Protein AF-A0A650CDD5-F1 (afdb_monomer_lite)

Secondary structure (DSSP, 8-state):
---HHHHHHHHHHHHHHTGGGSEEE-S-EEEEETTEEEEESS--EEEEEEETTEEEEEEEESS-S-TTSPPPPP--------

Radius of gyration: 13.81 Å; chains: 1; bounding box: 27×29×37 Å

pLDDT: mean 89.76, std 10.24, range [51.56, 97.81]

Organism: Sulfurisphaera ohwakuensis (NCBI:txid69656)

Sequence (82 aa):
MIDISELKRKVYEYNSKIRGYGVYLKPYHIVYKNGKKYIYIGRYWYKLERKNGKQKWIYLGKEKPLPNLPDPPELPEVSKND

Foldseek 3Di:
DDDLVVLLVLQVVLCVVCVVVQKGFDQWDWDADPNWIFIAGSQWMWGWDADPNDTDTHTDGRDDNDPPRDDRDDDPRDTDTD

Structure (mmCIF, N/CA/C/O backbone):
data_AF-A0A650CDD5-F1
#
_entry.id   AF-A0A650CDD5-F1
#
loop_
_atom_site.group_PDB
_atom_site.id
_atom_site.type_symbol
_atom_site.label_atom_id
_atom_site.label_alt_id
_atom_site.label_comp_id
_atom_site.label_asym_id
_atom_site.label_entity_id
_atom_site.label_seq_id
_atom_site.pdbx_PDB_ins_code
_atom_site.Cartn_x
_atom_site.Cartn_y
_atom_site.Cartn_z
_atom_site.occupancy
_atom_site.B_iso_or_equiv
_atom_site.auth_seq_id
_atom_site.auth_comp_id
_atom_site.auth_asym_id
_atom_site.auth_atom_id
_atom_site.pdbx_PDB_model_num
ATOM 1 N N . MET A 1 1 ? 7.503 16.009 12.082 1.00 61.50 1 MET A N 1
ATOM 2 C CA . MET A 1 1 ? 6.159 15.500 11.722 1.00 61.50 1 MET A CA 1
ATOM 3 C C . MET A 1 1 ? 6.321 14.517 10.579 1.00 61.50 1 MET A C 1
ATOM 5 O O . MET A 1 1 ? 7.062 14.830 9.661 1.00 61.50 1 MET A O 1
ATOM 9 N N . ILE A 1 2 ? 5.698 13.339 10.642 1.00 72.06 2 ILE A N 1
ATOM 10 C CA . ILE A 1 2 ? 5.726 12.383 9.526 1.00 72.06 2 ILE A CA 1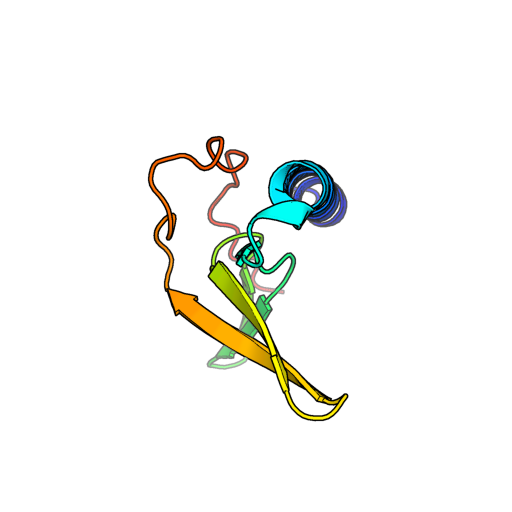
ATOM 11 C C . ILE A 1 2 ? 4.697 12.833 8.483 1.00 72.06 2 ILE A C 1
ATOM 13 O O . ILE A 1 2 ? 3.512 12.930 8.808 1.00 72.06 2 ILE A O 1
ATOM 17 N N . ASP A 1 3 ? 5.134 13.099 7.252 1.00 85.62 3 ASP A N 1
ATOM 18 C CA . ASP A 1 3 ? 4.240 13.459 6.151 1.00 85.62 3 ASP A CA 1
ATOM 19 C C . ASP A 1 3 ? 3.645 12.203 5.493 1.00 85.62 3 ASP A C 1
ATOM 21 O O . ASP A 1 3 ? 4.310 11.445 4.784 1.00 85.62 3 ASP A O 1
ATOM 25 N N . ILE A 1 4 ? 2.348 11.986 5.718 1.00 85.88 4 ILE A N 1
ATOM 26 C CA . ILE A 1 4 ? 1.585 10.873 5.137 1.00 85.88 4 ILE A CA 1
ATOM 27 C C . ILE A 1 4 ? 1.607 10.917 3.602 1.00 85.88 4 ILE A C 1
ATOM 29 O O . ILE A 1 4 ? 1.582 9.863 2.960 1.00 85.88 4 ILE A O 1
ATOM 33 N N . SER A 1 5 ? 1.632 12.107 3.003 1.00 88.62 5 SER A N 1
ATOM 34 C CA . SER A 1 5 ? 1.637 12.279 1.549 1.00 88.62 5 SER A CA 1
ATOM 35 C C . SER A 1 5 ? 2.950 11.788 0.949 1.00 88.62 5 SER A C 1
ATOM 37 O O . SER A 1 5 ? 2.938 11.062 -0.047 1.00 88.62 5 SER A O 1
ATOM 39 N N . GLU A 1 6 ? 4.072 12.087 1.602 1.00 91.00 6 GLU A N 1
ATOM 40 C CA . GLU A 1 6 ? 5.386 11.593 1.195 1.00 91.00 6 GLU A CA 1
ATOM 41 C C . GLU A 1 6 ? 5.478 10.063 1.307 1.00 91.00 6 GLU A C 1
ATOM 43 O O . GLU A 1 6 ? 5.949 9.396 0.382 1.00 91.00 6 GLU A O 1
ATOM 48 N N . LEU A 1 7 ? 4.963 9.477 2.394 1.00 91.31 7 LEU A N 1
ATOM 49 C CA . LEU A 1 7 ? 4.941 8.019 2.555 1.00 91.31 7 LEU A CA 1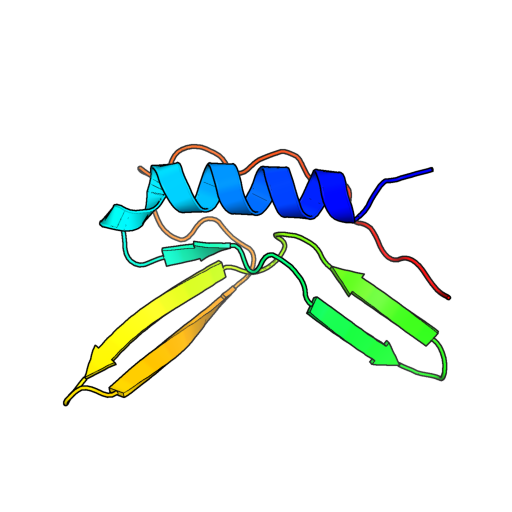
ATOM 50 C C . LEU A 1 7 ? 4.076 7.336 1.486 1.00 91.31 7 LEU A C 1
ATOM 52 O O . LEU A 1 7 ? 4.476 6.318 0.920 1.00 91.31 7 LEU A O 1
ATOM 56 N N . LYS A 1 8 ? 2.912 7.910 1.155 1.00 92.12 8 LYS A N 1
ATOM 57 C CA . LYS A 1 8 ? 2.076 7.427 0.045 1.00 92.12 8 LYS A CA 1
ATOM 58 C C . LYS A 1 8 ? 2.826 7.490 -1.282 1.00 92.12 8 LYS A C 1
ATOM 60 O O . LYS A 1 8 ? 2.783 6.516 -2.031 1.00 92.12 8 LYS A O 1
ATOM 65 N N . ARG A 1 9 ? 3.526 8.597 -1.563 1.00 94.62 9 ARG A N 1
ATOM 66 C CA . ARG A 1 9 ? 4.336 8.758 -2.781 1.00 94.62 9 ARG A CA 1
ATOM 67 C C . ARG A 1 9 ? 5.378 7.645 -2.899 1.00 94.62 9 ARG A C 1
ATOM 69 O O . ARG A 1 9 ? 5.426 6.992 -3.937 1.00 94.62 9 ARG A O 1
ATOM 76 N N . LYS A 1 10 ? 6.121 7.354 -1.825 1.00 95.31 10 LYS A N 1
ATOM 77 C CA . LYS A 1 10 ? 7.098 6.248 -1.784 1.00 95.31 10 LYS A CA 1
ATOM 78 C C . LYS A 1 10 ? 6.457 4.897 -2.120 1.00 95.31 10 LYS A C 1
ATOM 80 O O . LYS A 1 10 ? 7.008 4.135 -2.913 1.00 95.31 10 LYS A O 1
ATOM 85 N N . VAL A 1 11 ? 5.265 4.614 -1.582 1.00 95.88 11 VAL A N 1
ATOM 86 C CA . VAL A 1 11 ? 4.530 3.378 -1.911 1.00 95.88 11 VAL A CA 1
ATOM 87 C C . VAL A 1 11 ? 4.092 3.347 -3.379 1.00 95.88 11 VAL A C 1
ATOM 89 O O . VAL A 1 11 ? 4.202 2.303 -4.018 1.00 95.88 11 VAL A O 1
ATOM 92 N N . TYR A 1 12 ? 3.621 4.460 -3.946 1.00 96.38 12 TYR A N 1
ATOM 93 C CA . TYR A 1 12 ? 3.232 4.517 -5.360 1.00 96.38 12 TYR A CA 1
ATOM 94 C C . TYR A 1 12 ? 4.418 4.345 -6.313 1.00 96.38 12 TYR A C 1
ATOM 96 O O . TYR A 1 12 ? 4.307 3.622 -7.306 1.00 96.38 12 TYR A O 1
ATOM 104 N N . GLU A 1 13 ? 5.557 4.960 -6.002 1.00 96.94 13 GLU A N 1
ATOM 105 C CA . GLU A 1 13 ? 6.795 4.795 -6.767 1.00 96.94 13 GLU A CA 1
ATOM 106 C C . GLU A 1 13 ? 7.269 3.346 -6.737 1.00 96.94 13 GLU A C 1
ATOM 108 O O . GLU A 1 13 ? 7.581 2.769 -7.779 1.00 96.94 13 GLU A O 1
ATOM 113 N N . TYR A 1 14 ? 7.247 2.725 -5.559 1.00 97.12 14 TYR A N 1
ATOM 114 C CA . TYR A 1 14 ? 7.561 1.311 -5.414 1.00 97.12 14 TYR A CA 1
ATOM 115 C C . TYR A 1 14 ? 6.597 0.420 -6.214 1.00 97.12 14 TYR A C 1
ATOM 117 O O . TYR A 1 14 ? 7.035 -0.380 -7.039 1.00 97.12 14 TYR A O 1
ATOM 125 N N . ASN A 1 15 ? 5.283 0.612 -6.057 1.00 97.50 15 ASN A N 1
ATOM 126 C CA . ASN A 1 15 ? 4.255 -0.133 -6.791 1.00 97.50 15 ASN A CA 1
ATOM 127 C C . ASN A 1 15 ? 4.389 0.002 -8.315 1.00 97.50 15 ASN A C 1
ATOM 129 O O . ASN A 1 15 ? 4.077 -0.938 -9.047 1.00 97.50 15 ASN A O 1
ATOM 133 N N . SER A 1 16 ? 4.872 1.147 -8.802 1.00 96.94 16 SER A N 1
ATOM 134 C CA . SER A 1 16 ? 5.141 1.353 -10.227 1.00 96.94 16 SER A CA 1
ATOM 135 C C . SER A 1 16 ? 6.289 0.470 -10.721 1.00 96.94 16 SER A C 1
ATOM 137 O O . SER A 1 16 ? 6.174 -0.119 -11.795 1.00 96.94 16 SER A O 1
ATOM 139 N N . LYS A 1 17 ? 7.349 0.296 -9.916 1.00 96.94 17 LYS A N 1
ATOM 140 C CA . LYS A 1 17 ? 8.491 -0.585 -10.233 1.00 96.94 17 LYS A CA 1
ATOM 141 C C . LYS A 1 17 ? 8.097 -2.063 -10.280 1.00 96.94 17 LYS A C 1
ATOM 143 O O . LYS A 1 17 ? 8.665 -2.822 -11.057 1.00 96.94 17 LYS A O 1
ATOM 148 N N . ILE A 1 18 ? 7.111 -2.469 -9.479 1.00 96.31 18 ILE A N 1
ATOM 149 C CA . ILE A 1 18 ? 6.684 -3.873 -9.368 1.00 96.31 18 ILE A CA 1
ATOM 150 C C . ILE A 1 18 ? 5.391 -4.191 -10.130 1.00 96.31 18 ILE A C 1
ATOM 152 O O . ILE A 1 18 ? 4.821 -5.270 -9.971 1.00 96.31 18 ILE A O 1
ATOM 156 N N . ARG A 1 19 ? 4.914 -3.286 -10.995 1.00 94.19 19 ARG A N 1
ATOM 157 C CA . ARG A 1 19 ? 3.610 -3.414 -11.667 1.00 94.19 19 ARG A CA 1
ATOM 158 C C . ARG A 1 19 ? 3.430 -4.729 -12.436 1.00 94.19 19 ARG A C 1
ATOM 160 O O . ARG A 1 19 ? 2.303 -5.210 -12.512 1.00 94.19 19 ARG A O 1
ATOM 167 N N . GLY A 1 20 ? 4.507 -5.303 -12.973 1.00 93.88 20 GLY A N 1
ATOM 168 C CA . GLY A 1 20 ? 4.486 -6.568 -13.717 1.00 93.88 20 GLY A CA 1
ATOM 169 C C . GLY A 1 20 ? 4.271 -7.826 -12.866 1.00 93.88 20 GLY A C 1
ATOM 170 O O . GLY A 1 20 ? 3.913 -8.862 -13.411 1.00 93.88 20 GLY A O 1
ATOM 171 N N . TYR A 1 21 ? 4.431 -7.746 -11.542 1.00 95.88 21 TYR A N 1
ATOM 172 C CA . TYR A 1 21 ? 4.338 -8.905 -10.644 1.00 95.88 21 TYR A CA 1
ATOM 173 C C . TYR A 1 21 ? 2.905 -9.216 -10.189 1.00 95.88 21 TYR A C 1
ATOM 175 O O . TYR A 1 21 ? 2.663 -10.230 -9.538 1.00 95.88 21 TYR A O 1
ATOM 183 N N . GLY A 1 22 ? 1.942 -8.337 -10.487 1.00 95.81 22 GLY A N 1
ATOM 184 C CA . GLY A 1 22 ? 0.539 -8.522 -10.100 1.00 95.81 22 GLY A CA 1
ATOM 185 C C . GLY A 1 22 ? 0.279 -8.428 -8.591 1.00 95.81 22 GLY A C 1
ATOM 186 O O . GLY A 1 22 ? -0.817 -8.760 -8.140 1.00 95.81 22 GLY A O 1
ATOM 187 N N . VAL A 1 23 ? 1.253 -7.964 -7.809 1.00 97.38 23 VAL A N 1
ATOM 188 C CA . VAL A 1 23 ? 1.139 -7.728 -6.366 1.00 97.38 23 VAL A CA 1
ATOM 189 C C . VAL A 1 23 ? 1.579 -6.312 -6.030 1.00 97.38 23 VAL A C 1
ATOM 191 O O . VAL A 1 23 ? 2.415 -5.735 -6.720 1.00 97.38 23 VAL A O 1
ATOM 194 N N . TYR A 1 24 ? 0.976 -5.738 -4.994 1.00 97.62 24 TYR A N 1
ATOM 195 C CA . TYR A 1 24 ? 1.115 -4.325 -4.664 1.00 97.62 24 TYR A CA 1
ATOM 196 C C . TYR A 1 24 ? 1.022 -4.108 -3.155 1.00 97.62 24 TYR A C 1
ATOM 198 O O . TYR A 1 24 ? 0.241 -4.771 -2.465 1.00 97.62 24 TYR A O 1
ATOM 206 N N . LEU A 1 25 ? 1.766 -3.128 -2.650 1.00 96.31 25 LEU A N 1
ATOM 207 C CA . LEU A 1 25 ? 1.585 -2.606 -1.302 1.00 96.31 25 LEU A CA 1
ATOM 208 C C . LEU A 1 25 ? 0.361 -1.696 -1.244 1.00 96.31 25 LEU A C 1
ATOM 210 O O . LEU A 1 25 ? 0.190 -0.810 -2.083 1.00 96.31 25 LEU A O 1
ATOM 214 N N . LYS A 1 26 ? -0.470 -1.861 -0.213 1.00 94.00 26 LYS A N 1
ATOM 215 C CA . LYS A 1 26 ? -1.611 -0.984 0.054 1.00 94.00 26 LYS A CA 1
ATOM 216 C C . LYS A 1 26 ? -1.101 0.393 0.498 1.00 94.00 26 LYS A C 1
ATOM 218 O O . LYS A 1 26 ? -0.554 0.496 1.598 1.00 94.00 26 LYS A O 1
ATOM 223 N N . PRO A 1 27 ? -1.318 1.467 -0.284 1.00 91.31 27 PRO A N 1
ATOM 224 C CA . PRO A 1 27 ? -0.759 2.784 0.033 1.00 91.31 27 PRO A CA 1
ATOM 225 C C . PRO A 1 27 ? -1.341 3.408 1.299 1.00 91.31 27 PRO A C 1
ATOM 227 O O . PRO A 1 27 ? -0.722 4.280 1.895 1.00 91.31 27 PRO A O 1
ATOM 230 N N . TYR A 1 28 ? -2.550 3.011 1.698 1.00 89.75 28 TYR A N 1
ATOM 231 C CA . TYR A 1 28 ? -3.264 3.650 2.796 1.00 89.75 28 TYR A CA 1
ATOM 232 C C . TYR A 1 28 ? -4.341 2.732 3.379 1.00 89.75 28 TYR A C 1
ATOM 234 O O . TYR A 1 28 ? -5.148 2.159 2.642 1.00 89.7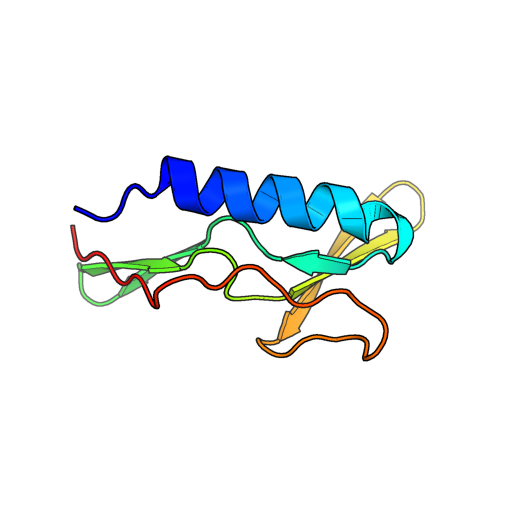5 28 TYR A O 1
ATOM 242 N N . HIS A 1 29 ? -4.384 2.599 4.703 1.00 90.69 29 HIS A N 1
ATOM 243 C CA . HIS A 1 29 ? -5.439 1.884 5.414 1.00 90.69 29 HIS A CA 1
ATOM 244 C C . HIS A 1 29 ? -5.790 2.598 6.718 1.00 90.69 29 HIS A C 1
ATOM 246 O O . HIS A 1 29 ? -4.947 2.698 7.605 1.00 90.69 29 HIS A O 1
ATOM 252 N N . ILE A 1 30 ? -7.035 3.069 6.830 1.00 89.88 30 ILE A N 1
ATOM 253 C CA . ILE A 1 30 ? -7.568 3.635 8.071 1.00 89.88 30 ILE A CA 1
ATOM 254 C C . ILE A 1 30 ? -8.303 2.543 8.845 1.00 89.88 30 ILE A C 1
ATOM 256 O O . ILE A 1 30 ? -9.099 1.808 8.259 1.00 89.88 30 ILE A O 1
ATOM 260 N N . VAL A 1 31 ? -8.072 2.486 10.152 1.00 90.00 31 VAL A N 1
ATOM 261 C CA . VAL A 1 31 ? -8.866 1.713 11.110 1.00 90.00 31 VAL A CA 1
ATOM 262 C C . VAL A 1 31 ? -9.413 2.664 12.169 1.00 90.00 31 VAL A C 1
ATOM 264 O O . VAL A 1 31 ? -8.687 3.525 12.658 1.00 90.00 31 VAL A O 1
ATOM 267 N N . TYR A 1 32 ? -10.681 2.491 12.536 1.00 89.38 32 TYR A N 1
ATOM 268 C CA . TYR A 1 32 ? -11.308 3.185 13.659 1.00 89.38 32 TYR A CA 1
ATOM 269 C C . TYR A 1 32 ? -11.510 2.182 14.793 1.00 89.38 32 TYR A C 1
ATOM 271 O O . TYR A 1 32 ? -12.151 1.151 14.594 1.00 89.38 32 TYR A O 1
ATOM 279 N N . LYS A 1 33 ? -10.941 2.447 15.971 1.00 88.06 33 LYS A N 1
ATOM 280 C CA . LYS A 1 33 ? -11.070 1.575 17.145 1.00 88.06 33 LYS A CA 1
ATOM 281 C C . LYS A 1 33 ? -11.135 2.413 18.416 1.00 88.06 33 LYS A C 1
ATOM 283 O O . LYS A 1 33 ? -10.242 3.213 18.665 1.00 88.06 33 LYS A O 1
ATOM 288 N N . ASN A 1 34 ? -12.172 2.205 19.228 1.00 90.38 34 ASN A N 1
ATOM 289 C CA . ASN A 1 34 ? -12.386 2.898 20.507 1.00 90.38 34 ASN A CA 1
ATOM 290 C C . ASN A 1 34 ? -12.295 4.433 20.387 1.00 90.38 34 ASN A C 1
ATOM 292 O O . ASN A 1 34 ? -11.590 5.076 21.159 1.00 90.38 34 ASN A O 1
ATOM 296 N N . GLY A 1 35 ? -12.932 5.006 19.359 1.00 88.62 35 GLY A N 1
ATOM 297 C CA . GLY A 1 35 ? -12.884 6.447 19.081 1.00 88.62 35 GLY A CA 1
ATOM 298 C C . GLY A 1 35 ? -11.547 6.958 18.532 1.00 88.62 35 GLY A C 1
ATOM 299 O O . GLY A 1 35 ? -11.450 8.129 18.194 1.00 88.62 35 GLY A O 1
ATOM 300 N N . LYS A 1 36 ? -10.531 6.096 18.396 1.00 87.00 36 LYS A N 1
ATOM 301 C CA . LYS A 1 36 ? -9.220 6.442 17.840 1.00 87.00 36 LYS A CA 1
ATOM 302 C C . LYS A 1 36 ? -9.119 6.036 16.378 1.00 87.00 36 LYS A C 1
ATOM 304 O O . LYS A 1 36 ? -9.613 4.980 15.969 1.00 87.00 36 LYS A O 1
ATOM 309 N N . LYS A 1 37 ? -8.431 6.863 15.602 1.00 86.44 37 LYS A N 1
ATOM 310 C CA . LYS A 1 37 ? -8.084 6.609 14.203 1.00 86.44 37 LYS A CA 1
ATOM 311 C C . LYS A 1 37 ? -6.660 6.065 14.119 1.00 86.44 37 LYS A C 1
ATOM 313 O O . LYS A 1 37 ? -5.772 6.568 14.786 1.00 86.44 37 LYS A O 1
ATOM 318 N N . TYR A 1 38 ? -6.439 5.055 13.287 1.00 85.31 38 TYR A N 1
ATOM 319 C CA . TYR A 1 38 ? -5.128 4.469 13.014 1.00 85.31 38 TYR A CA 1
ATOM 320 C C . TYR A 1 38 ? -4.896 4.477 11.510 1.00 85.31 38 TYR A C 1
ATOM 322 O O . TYR A 1 38 ? -5.778 4.078 10.753 1.00 85.31 38 TYR A O 1
ATOM 330 N N . ILE A 1 39 ? -3.721 4.917 11.068 1.00 87.25 39 ILE A N 1
ATOM 331 C CA . ILE A 1 39 ? -3.386 5.044 9.648 1.00 87.25 39 ILE A CA 1
ATOM 332 C C . ILE A 1 39 ? -2.158 4.202 9.339 1.00 87.25 39 ILE A C 1
ATOM 334 O O . ILE A 1 39 ? -1.066 4.582 9.725 1.00 87.25 39 ILE A O 1
ATOM 338 N N . TYR A 1 40 ? -2.316 3.131 8.567 1.00 88.62 40 TYR A N 1
ATOM 339 C CA . TYR A 1 40 ? -1.208 2.294 8.111 1.00 88.62 40 TYR A CA 1
ATOM 340 C C . TYR A 1 40 ? -0.857 2.599 6.651 1.00 88.62 40 TYR A C 1
ATOM 342 O O . TYR A 1 40 ? -1.737 2.594 5.785 1.00 88.62 40 TYR A O 1
ATOM 350 N N . ILE A 1 41 ? 0.428 2.816 6.369 1.00 91.56 41 ILE A N 1
ATOM 351 C CA . ILE A 1 41 ? 0.964 3.065 5.022 1.00 91.56 41 ILE A CA 1
ATOM 352 C C . ILE A 1 41 ? 1.843 1.890 4.615 1.00 91.56 41 ILE A C 1
ATOM 354 O O . ILE A 1 41 ? 2.695 1.484 5.394 1.00 91.56 41 ILE A O 1
ATOM 358 N N . GLY A 1 42 ? 1.615 1.317 3.429 1.00 92.56 42 GLY A N 1
ATOM 359 C CA . GLY A 1 42 ? 2.468 0.264 2.861 1.00 92.56 42 GLY A CA 1
ATOM 360 C C . GLY A 1 42 ? 2.633 -0.983 3.736 1.00 92.56 42 GLY A C 1
ATOM 361 O O . GLY A 1 42 ? 3.595 -1.717 3.574 1.00 92.56 42 GLY A O 1
ATOM 362 N N . ARG A 1 43 ? 1.706 -1.231 4.670 1.00 92.38 43 ARG A N 1
ATOM 363 C CA . ARG A 1 43 ? 1.806 -2.334 5.642 1.00 92.38 43 ARG A CA 1
ATOM 364 C C . ARG A 1 43 ? 1.331 -3.683 5.103 1.00 92.38 43 ARG A C 1
ATOM 366 O O . ARG A 1 43 ? 1.638 -4.721 5.675 1.00 92.38 43 ARG A O 1
ATOM 373 N N .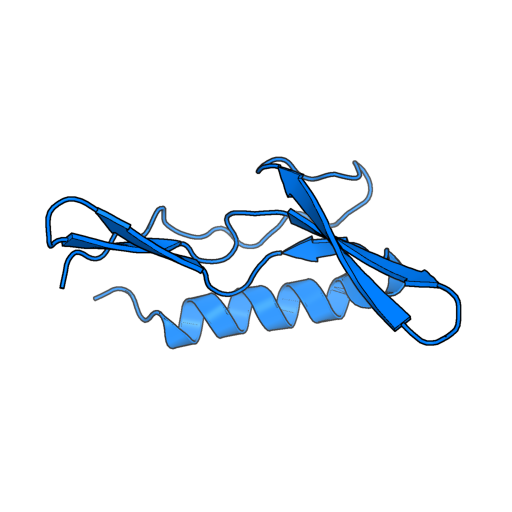 TYR A 1 44 ? 0.504 -3.665 4.063 1.00 94.69 44 TYR A N 1
ATOM 374 C CA . TYR A 1 44 ? -0.267 -4.827 3.642 1.00 94.69 44 TYR A CA 1
ATOM 375 C C . TYR A 1 44 ? -0.106 -5.077 2.154 1.00 94.69 44 TYR A C 1
ATOM 377 O O . TYR A 1 44 ? -0.271 -4.157 1.353 1.00 94.69 44 TYR A O 1
ATOM 385 N N . TRP A 1 45 ? 0.132 -6.330 1.797 1.00 97.19 45 TRP A N 1
ATOM 386 C CA . TRP A 1 45 ? 0.264 -6.782 0.423 1.00 97.19 45 TRP A CA 1
ATOM 387 C C . TRP A 1 45 ? -1.067 -7.249 -0.140 1.00 97.19 45 TRP A C 1
ATOM 389 O O . TRP A 1 45 ? -1.868 -7.887 0.549 1.00 97.19 45 TRP A O 1
ATOM 399 N N . TYR A 1 46 ? -1.299 -6.925 -1.408 1.00 97.81 46 TYR A N 1
ATOM 400 C CA . TYR A 1 46 ? -2.475 -7.348 -2.147 1.00 97.81 46 TYR A CA 1
ATOM 401 C C . TYR A 1 46 ? -2.094 -7.860 -3.530 1.00 97.81 46 TYR A C 1
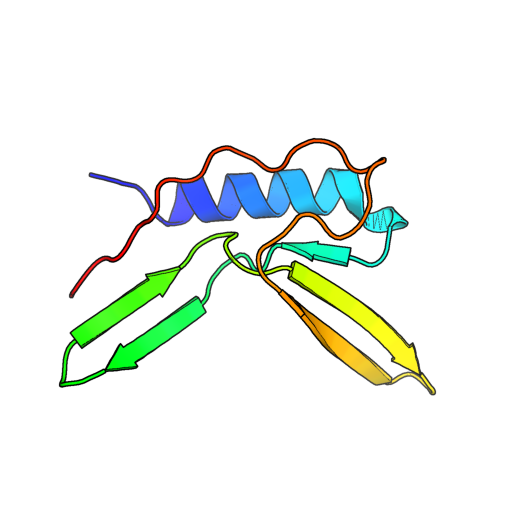ATOM 403 O O . TYR A 1 46 ? -1.288 -7.246 -4.225 1.00 97.81 46 TYR A O 1
ATOM 411 N N . LYS A 1 47 ? -2.733 -8.949 -3.954 1.00 97.31 47 LYS A N 1
ATOM 412 C CA . LYS A 1 47 ? -2.706 -9.435 -5.332 1.00 97.31 47 LYS A CA 1
ATOM 413 C C . LYS A 1 47 ? -3.817 -8.778 -6.134 1.00 97.31 47 LYS A C 1
ATOM 415 O O . LYS A 1 47 ? -4.951 -8.687 -5.661 1.00 97.31 47 LYS A O 1
ATOM 420 N N . LEU A 1 48 ? -3.494 -8.372 -7.352 1.00 96.31 48 LEU A N 1
ATOM 421 C CA . LEU A 1 48 ? -4.457 -7.941 -8.346 1.00 96.31 48 LEU A CA 1
ATOM 422 C C . LEU A 1 48 ? -4.827 -9.119 -9.245 1.00 96.31 48 LEU A C 1
ATOM 424 O O . LEU A 1 48 ? -4.013 -9.577 -10.041 1.00 96.31 48 LEU A O 1
ATOM 428 N N . GLU A 1 49 ? -6.066 -9.584 -9.154 1.00 95.31 49 GLU A N 1
ATOM 429 C CA . GLU A 1 49 ? -6.610 -10.579 -10.074 1.00 95.31 49 GLU A CA 1
ATOM 430 C C . GLU A 1 49 ? -7.636 -9.948 -11.011 1.00 95.31 49 GLU A C 1
ATOM 432 O O . GLU A 1 49 ? -8.436 -9.097 -10.615 1.00 95.31 49 GLU A O 1
ATOM 437 N N . ARG A 1 50 ? -7.628 -10.380 -12.273 1.00 92.62 50 ARG A N 1
ATOM 438 C CA . ARG A 1 50 ? -8.631 -10.009 -13.273 1.00 92.62 50 ARG A CA 1
ATOM 439 C C . ARG A 1 50 ? -9.332 -11.276 -13.739 1.00 92.62 50 ARG A C 1
ATOM 441 O O . ARG A 1 50 ? -8.695 -12.143 -14.326 1.00 92.62 50 ARG A O 1
ATOM 448 N N . LYS A 1 51 ? -10.635 -11.385 -13.479 1.00 90.50 51 LYS A N 1
ATOM 449 C CA . LYS A 1 51 ? -11.462 -12.520 -13.910 1.00 90.50 51 LYS A CA 1
ATOM 450 C C . LYS A 1 51 ? -12.747 -11.998 -14.538 1.00 90.50 51 LYS A C 1
ATOM 452 O O . LYS A 1 51 ? -13.462 -11.223 -13.909 1.00 90.50 51 LYS A O 1
ATOM 457 N N . ASN A 1 52 ? -13.040 -12.420 -15.768 1.00 90.81 52 ASN A N 1
ATOM 458 C CA . ASN A 1 52 ? -14.248 -12.036 -16.514 1.00 90.81 52 ASN A CA 1
ATOM 459 C C . ASN A 1 52 ? -14.464 -10.509 -16.567 1.00 90.81 52 ASN A C 1
ATOM 461 O O . ASN A 1 52 ? -15.548 -10.016 -16.267 1.00 90.81 52 ASN A O 1
ATOM 465 N N . GLY A 1 53 ? -13.397 -9.748 -16.835 1.00 91.06 53 GLY A N 1
ATOM 466 C CA . GLY A 1 53 ? -13.430 -8.278 -16.852 1.00 91.06 53 GLY A CA 1
ATOM 467 C C . GLY A 1 53 ? -13.538 -7.607 -15.476 1.00 91.06 53 GLY A C 1
ATOM 468 O O . GLY A 1 53 ? -13.399 -6.391 -15.382 1.00 91.06 53 GLY A O 1
ATOM 469 N N . LYS A 1 54 ? -13.727 -8.369 -14.390 1.00 93.94 54 LYS A N 1
ATOM 470 C CA . LYS A 1 54 ? -13.787 -7.841 -13.023 1.00 93.94 54 LYS A CA 1
ATOM 471 C C . LYS A 1 54 ? -12.417 -7.881 -12.365 1.00 93.94 54 LYS A C 1
ATOM 473 O O . LYS A 1 54 ? -11.715 -8.892 -12.400 1.00 93.94 54 LYS A O 1
ATOM 478 N N . GLN A 1 55 ? -12.066 -6.772 -11.728 1.00 95.06 55 GLN A N 1
ATOM 479 C CA . GLN A 1 55 ? -10.856 -6.641 -10.933 1.00 95.06 55 GLN A CA 1
ATOM 480 C C . GLN A 1 55 ? -11.140 -7.027 -9.478 1.00 95.06 55 GLN A C 1
ATOM 482 O O . GLN A 1 55 ? -12.088 -6.524 -8.877 1.00 95.06 55 GLN A O 1
ATOM 487 N N . LYS A 1 56 ? -10.306 -7.893 -8.900 1.00 94.69 56 LYS A N 1
ATOM 488 C CA . LYS A 1 56 ? -10.378 -8.312 -7.499 1.00 94.69 56 LYS A CA 1
ATOM 489 C C . LYS A 1 56 ? -9.028 -8.098 -6.825 1.00 94.69 56 LYS A C 1
ATOM 491 O O . LYS A 1 56 ? -7.997 -8.515 -7.341 1.00 94.69 56 LYS A O 1
ATOM 496 N N . TRP A 1 57 ? -9.056 -7.474 -5.653 1.00 95.69 57 TRP A N 1
ATOM 497 C CA . TRP A 1 57 ? -7.896 -7.329 -4.782 1.00 95.69 57 TRP A CA 1
ATOM 498 C C . TRP A 1 57 ? -7.943 -8.405 -3.698 1.00 95.69 57 TRP A C 1
ATOM 500 O O . TRP A 1 57 ? -8.928 -8.496 -2.967 1.00 95.69 57 TRP A O 1
ATOM 510 N N . ILE A 1 58 ? -6.900 -9.225 -3.599 1.00 96.81 58 ILE A N 1
ATOM 511 C CA . ILE A 1 58 ? -6.806 -10.317 -2.622 1.00 96.81 58 ILE A CA 1
ATOM 512 C C . ILE A 1 58 ? -5.726 -9.969 -1.611 1.00 96.81 58 ILE A C 1
ATOM 514 O O . ILE A 1 58 ? -4.594 -9.706 -1.999 1.00 96.81 58 ILE A O 1
ATOM 518 N N . TYR A 1 59 ? -6.072 -9.960 -0.328 1.00 96.75 59 TYR A N 1
ATOM 519 C CA . TYR A 1 59 ? -5.118 -9.708 0.746 1.00 96.75 59 TYR A CA 1
ATOM 520 C C . TYR A 1 59 ? -4.120 -10.867 0.878 1.00 96.75 59 TYR A C 1
ATOM 522 O O . TYR A 1 59 ? -4.532 -12.024 0.909 1.00 96.75 59 TYR A O 1
ATOM 530 N N . LEU A 1 60 ? -2.826 -10.547 0.963 1.00 97.38 60 LEU A N 1
ATOM 531 C CA . LEU A 1 60 ? -1.732 -11.524 1.040 1.00 97.38 60 LEU A CA 1
ATOM 532 C C . LEU A 1 60 ? -1.004 -11.543 2.390 1.00 97.38 60 LEU A C 1
ATOM 534 O O . LEU A 1 60 ? -0.183 -12.422 2.614 1.00 97.38 60 LEU A O 1
ATOM 538 N N . GLY A 1 61 ? -1.277 -10.593 3.286 1.00 95.88 61 GLY A N 1
ATOM 539 C CA . GLY A 1 61 ? -0.555 -10.472 4.555 1.00 95.88 61 GLY A CA 1
ATOM 540 C C . GLY A 1 61 ? 0.312 -9.218 4.645 1.00 95.88 61 GLY A C 1
ATOM 541 O O . GLY A 1 61 ? 0.107 -8.241 3.919 1.00 95.88 61 GLY A O 1
ATOM 542 N N . LYS A 1 62 ? 1.263 -9.237 5.584 1.00 94.19 62 LYS A N 1
ATOM 543 C CA . LYS A 1 62 ? 2.220 -8.142 5.832 1.00 94.19 62 LYS A CA 1
ATOM 544 C C . LYS A 1 62 ? 3.607 -8.406 5.235 1.00 94.19 62 LYS A C 1
ATOM 546 O O . LYS A 1 62 ? 4.372 -7.469 5.048 1.00 94.19 62 LYS A O 1
ATOM 551 N N . GLU A 1 63 ? 3.917 -9.658 4.923 1.00 93.94 63 GLU A N 1
ATOM 552 C CA . GLU A 1 63 ? 5.232 -10.079 4.437 1.00 93.94 63 GLU A CA 1
ATOM 553 C C . GLU A 1 63 ? 5.346 -9.968 2.915 1.00 93.94 63 GLU A C 1
ATOM 555 O O . GLU A 1 63 ? 4.345 -10.066 2.200 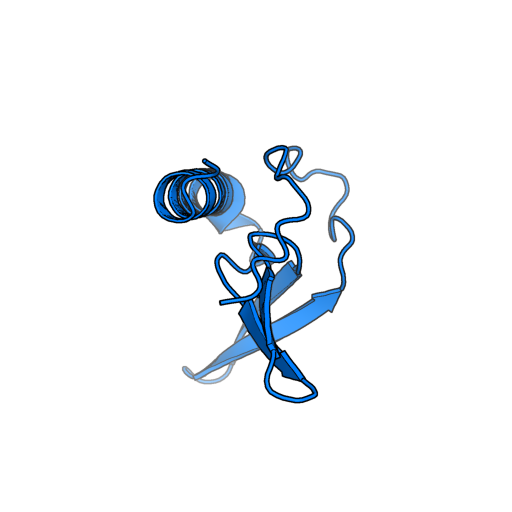1.00 93.94 63 GLU A O 1
ATOM 560 N N . LYS A 1 64 ? 6.576 -9.758 2.423 1.00 94.06 64 LYS A N 1
ATOM 561 C CA . LYS A 1 64 ? 6.878 -9.674 0.989 1.00 94.06 64 LYS A CA 1
ATOM 562 C C . LYS A 1 64 ? 6.482 -11.002 0.319 1.00 94.06 64 LYS A C 1
ATOM 564 O O . LYS A 1 64 ? 7.069 -12.029 0.645 1.00 94.06 64 LYS A O 1
ATOM 569 N N . PRO A 1 65 ? 5.515 -11.010 -0.618 1.00 95.12 65 PRO A N 1
ATOM 570 C CA . PRO A 1 65 ? 4.891 -12.250 -1.081 1.00 95.12 65 PRO A CA 1
ATOM 571 C C . PRO A 1 65 ? 5.746 -13.037 -2.078 1.00 95.12 65 PRO A C 1
ATOM 573 O O . PRO A 1 65 ? 5.452 -14.198 -2.343 1.00 95.12 65 PRO A O 1
ATOM 576 N N . LEU A 1 66 ? 6.765 -12.406 -2.670 1.00 93.62 66 LEU A N 1
ATOM 577 C CA . LEU A 1 66 ? 7.648 -13.021 -3.656 1.00 93.62 66 LEU A CA 1
ATOM 578 C C . LEU A 1 66 ? 9.109 -12.670 -3.331 1.00 93.62 66 LEU A C 1
ATOM 580 O O . LEU A 1 66 ? 9.412 -11.494 -3.104 1.00 93.62 66 LEU A O 1
ATOM 584 N N . PRO A 1 67 ? 10.032 -13.646 -3.344 1.00 92.19 67 PRO A N 1
ATOM 585 C CA . PRO A 1 67 ? 11.424 -13.422 -2.951 1.00 92.19 67 PRO A CA 1
ATOM 586 C C . PRO A 1 67 ? 12.187 -12.521 -3.932 1.00 92.19 67 PRO A C 1
ATOM 588 O O . PRO A 1 67 ? 13.070 -11.778 -3.515 1.00 92.19 67 PRO A O 1
ATOM 591 N N . ASN A 1 68 ? 11.821 -12.541 -5.216 1.00 93.62 68 ASN A N 1
ATOM 592 C CA . ASN A 1 68 ? 12.469 -11.777 -6.285 1.00 93.62 68 ASN A CA 1
ATOM 593 C C . ASN A 1 68 ? 11.967 -10.330 -6.424 1.00 93.62 68 ASN A C 1
ATOM 595 O O . ASN A 1 68 ? 12.451 -9.600 -7.288 1.00 93.62 68 ASN A O 1
ATOM 599 N N . LEU A 1 69 ? 11.003 -9.900 -5.605 1.00 94.38 69 LEU A N 1
ATOM 600 C CA . LEU A 1 69 ? 10.602 -8.498 -5.576 1.00 94.38 69 LEU A CA 1
ATOM 601 C C . LEU A 1 69 ? 11.715 -7.638 -4.965 1.00 94.38 69 LEU A C 1
ATOM 603 O O . LEU A 1 69 ? 12.298 -8.047 -3.952 1.00 94.38 69 LEU A O 1
ATOM 607 N N . PRO A 1 70 ? 11.949 -6.424 -5.502 1.00 94.38 70 PRO A N 1
ATOM 608 C CA . PRO A 1 70 ? 12.795 -5.445 -4.831 1.00 94.38 70 PRO A CA 1
ATOM 609 C C . PRO A 1 70 ? 12.255 -5.181 -3.426 1.00 94.38 70 PRO A C 1
ATOM 611 O O . PRO A 1 70 ? 11.050 -5.309 -3.188 1.00 94.38 70 PRO A O 1
ATOM 614 N N . ASP A 1 71 ? 13.119 -4.798 -2.496 1.00 93.62 71 ASP A N 1
ATOM 615 C CA . ASP A 1 71 ? 12.666 -4.536 -1.136 1.00 93.62 71 ASP A CA 1
ATOM 616 C C . ASP A 1 71 ? 11.734 -3.318 -1.078 1.00 93.62 71 ASP A C 1
ATOM 618 O O . ASP A 1 71 ? 11.935 -2.338 -1.809 1.00 93.62 71 ASP A O 1
ATOM 622 N N . PRO A 1 72 ? 10.660 -3.394 -0.271 1.00 92.88 72 PRO A N 1
ATOM 623 C CA . PRO A 1 72 ? 9.737 -2.283 -0.107 1.00 92.88 72 PRO A CA 1
ATOM 624 C C . PRO A 1 72 ? 10.447 -1.086 0.539 1.00 92.88 72 PRO A C 1
ATOM 626 O O . PRO A 1 72 ? 11.444 -1.266 1.238 1.00 92.88 72 PRO A O 1
ATOM 629 N N . PRO A 1 73 ? 9.943 0.145 0.340 1.00 92.50 73 PRO A N 1
ATOM 630 C CA . PRO A 1 73 ? 10.492 1.301 1.031 1.00 92.50 73 PRO A CA 1
ATOM 631 C C . PRO A 1 73 ? 10.397 1.097 2.545 1.00 92.50 73 PRO A C 1
ATOM 633 O O . PRO A 1 73 ? 9.388 0.594 3.043 1.00 92.50 73 PRO A O 1
ATOM 636 N N . GLU A 1 74 ? 11.415 1.542 3.276 1.00 87.56 74 GLU A N 1
ATOM 637 C CA . GLU A 1 74 ? 11.319 1.647 4.727 1.00 87.56 74 GLU A CA 1
ATOM 638 C C . GLU A 1 74 ? 10.253 2.686 5.078 1.00 87.56 74 GLU A C 1
ATOM 640 O O . GLU A 1 74 ? 10.332 3.864 4.709 1.00 87.56 74 GLU A O 1
ATOM 645 N N . LEU A 1 75 ? 9.211 2.225 5.762 1.00 85.50 75 LEU A N 1
ATOM 646 C CA . LEU A 1 75 ? 8.101 3.050 6.204 1.00 85.50 75 LEU A CA 1
ATOM 647 C C . LEU A 1 75 ? 8.027 2.951 7.725 1.00 85.50 75 LEU A C 1
ATOM 649 O O . LEU A 1 75 ? 8.027 1.839 8.255 1.00 85.50 75 LEU A O 1
ATOM 653 N N . PRO A 1 76 ? 7.929 4.080 8.443 1.00 81.12 76 PRO A N 1
ATOM 654 C CA . PRO A 1 76 ? 7.676 4.025 9.871 1.00 81.12 76 PRO A CA 1
ATOM 655 C C . PRO A 1 76 ? 6.347 3.306 10.128 1.00 81.12 76 PRO A C 1
ATOM 657 O O . PRO A 1 76 ? 5.392 3.456 9.356 1.00 81.12 76 PRO A O 1
ATOM 660 N N . GLU A 1 77 ? 6.249 2.568 11.238 1.00 68.56 77 GLU A N 1
ATOM 661 C CA . GLU A 1 77 ? 4.950 2.138 11.758 1.00 68.56 77 GLU A CA 1
ATOM 662 C C . GLU A 1 77 ? 4.194 3.377 12.257 1.00 68.56 77 GLU A C 1
ATOM 664 O O . GLU A 1 77 ? 4.164 3.702 13.440 1.00 68.56 77 GLU A O 1
ATOM 669 N N . VAL A 1 78 ? 3.611 4.128 11.324 1.00 63.19 78 VAL A N 1
ATOM 670 C CA . VAL A 1 78 ? 2.782 5.275 11.663 1.00 63.19 78 VAL A CA 1
ATOM 671 C C . VAL A 1 78 ? 1.481 4.727 12.229 1.00 63.19 78 VAL A C 1
ATOM 673 O O . VAL A 1 78 ? 0.762 3.988 11.567 1.00 63.19 78 VAL A O 1
ATOM 676 N N . SER A 1 79 ? 1.164 5.088 13.463 1.00 60.12 79 SER A N 1
ATOM 677 C CA . SER A 1 79 ? -0.195 5.051 13.990 1.00 60.12 79 SER A CA 1
ATOM 678 C C . SER A 1 79 ? -0.499 6.449 14.495 1.00 60.12 79 SER A C 1
ATOM 680 O O . SER A 1 79 ? -0.217 6.781 15.645 1.00 60.12 79 SER A O 1
ATOM 682 N N . LYS A 1 80 ? -0.995 7.315 13.612 1.00 56.28 80 LYS A N 1
ATOM 683 C CA . LYS A 1 80 ? -1.441 8.636 14.042 1.00 56.28 80 LYS A CA 1
ATOM 684 C C . LYS A 1 80 ? -2.850 8.505 14.609 1.00 56.28 80 LYS A C 1
ATOM 686 O O . LYS A 1 80 ? -3.762 8.224 13.837 1.00 56.28 80 LYS A O 1
ATOM 691 N N . ASN A 1 81 ? -2.979 8.707 15.918 1.00 56.09 81 ASN A N 1
ATOM 692 C CA . ASN A 1 81 ? -4.258 9.008 16.550 1.00 56.09 81 ASN A CA 1
ATOM 693 C C . ASN A 1 81 ? -4.570 10.475 16.217 1.00 56.09 81 ASN A C 1
ATOM 695 O O . ASN A 1 81 ? -3.780 11.346 16.584 1.00 56.09 81 ASN A O 1
ATOM 699 N N . ASP A 1 82 ? -5.631 10.722 15.449 1.00 51.56 82 ASP A N 1
ATOM 700 C CA . ASP A 1 82 ? -6.271 12.046 15.418 1.00 51.56 82 ASP A CA 1
ATOM 701 C C . ASP A 1 82 ? -7.212 12.164 16.626 1.00 51.56 82 ASP A C 1
ATOM 703 O O . ASP A 1 82 ? -7.794 11.113 17.003 1.00 51.56 82 ASP A O 1
#